Protein AF-A0A9D1KW84-F1 (afdb_monomer)

pLDDT: mean 72.45, std 15.14, range [31.0, 95.56]

Radius of gyration: 21.0 Å; Cα contacts (8 Å, |Δi|>4): 159; chains: 1; bounding box: 48×41×57 Å

Foldseek 3Di:
DDLVVLLVVLCVVCVVVLLVVLCVLPVDNVSSVVLSVQLSVVCSVVSVLCPDCPDLLNVQQSNLSSVVSSVVVVVVVVVVVVVVPDDDDDDDDYDDDDDDDPVVVVVVVVLVVPADPLLVLLCCLDVPVVQQLCGSCNRRNDHSVVSVVSPVVSVVSSVVSDPDDDD

Solvent-accessible surface area (backbone atoms only — not comparable to full-atom values): 9570 Å² total; per-residue (Å²): 129,54,75,64,56,48,51,49,52,42,39,76,74,38,40,77,62,44,33,54,54,22,30,71,75,62,76,36,67,67,66,7,52,53,19,37,52,49,13,52,60,56,39,64,83,45,50,92,74,46,90,42,79,81,41,65,27,32,51,34,27,56,59,47,36,33,54,48,37,37,49,54,52,49,51,49,59,46,48,67,52,42,72,74,72,70,89,92,92,91,95,94,94,94,92,96,97,93,93,89,53,80,68,49,54,56,50,52,52,61,36,62,68,76,53,54,71,76,28,55,53,23,40,48,36,37,79,65,57,70,35,51,45,62,48,28,13,36,72,72,40,55,41,32,68,51,36,47,53,30,33,56,50,52,51,48,43,55,56,67,76,59,63,79,80,89,128

Structure (mmCIF, N/CA/C/O backbone):
data_AF-A0A9D1KW84-F1
#
_entry.id   AF-A0A9D1KW84-F1
#
loop_
_atom_site.group_PDB
_atom_site.id
_atom_site.type_symbol
_atom_site.label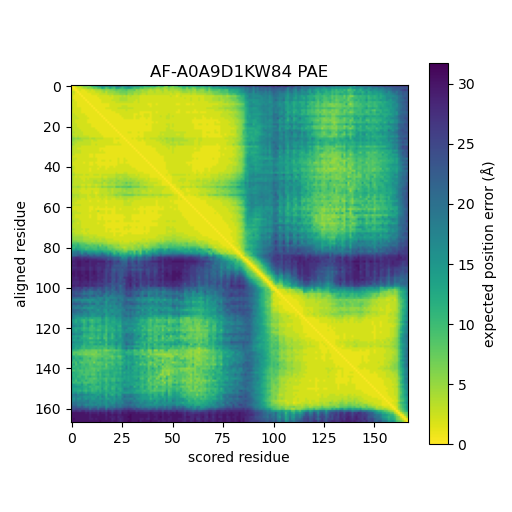_atom_id
_atom_site.label_alt_id
_atom_site.label_comp_id
_atom_site.label_asym_id
_atom_site.label_entity_id
_atom_site.label_seq_id
_atom_site.pdbx_PDB_ins_code
_atom_site.Cartn_x
_atom_site.Cartn_y
_atom_site.Cartn_z
_atom_site.occupancy
_atom_site.B_iso_or_equiv
_atom_site.auth_seq_id
_atom_site.auth_comp_id
_atom_site.auth_asym_id
_atom_site.auth_atom_id
_atom_site.pdbx_PDB_model_num
ATOM 1 N N . MET A 1 1 ? -27.052 0.809 4.270 1.00 66.31 1 MET A N 1
ATOM 2 C CA . MET A 1 1 ? -26.447 0.023 5.362 1.00 66.31 1 MET A CA 1
ATOM 3 C C . MET A 1 1 ? -25.627 0.984 6.208 1.00 66.31 1 MET A C 1
ATOM 5 O O . MET A 1 1 ? -24.878 1.758 5.621 1.00 66.31 1 MET A O 1
ATOM 9 N N . ASN A 1 2 ? -25.839 1.048 7.523 1.00 82.69 2 ASN A N 1
ATOM 10 C CA . ASN A 1 2 ? -25.078 1.947 8.402 1.00 82.69 2 ASN A CA 1
ATOM 11 C C . ASN A 1 2 ? -23.693 1.342 8.744 1.00 82.69 2 ASN A C 1
ATOM 13 O O . ASN A 1 2 ? -23.385 0.220 8.339 1.00 82.69 2 ASN A O 1
ATOM 17 N N . ARG A 1 3 ? -22.821 2.082 9.449 1.00 82.25 3 ARG A N 1
ATOM 18 C CA . ARG A 1 3 ? -21.453 1.607 9.756 1.00 82.25 3 ARG A CA 1
ATOM 19 C C . ARG A 1 3 ? -21.417 0.410 10.713 1.00 82.25 3 ARG A C 1
ATOM 21 O O . ARG A 1 3 ? -20.488 -0.381 10.604 1.00 82.25 3 ARG A O 1
ATOM 28 N N . GLN A 1 4 ? -22.388 0.269 11.615 1.00 82.94 4 GLN A N 1
ATOM 29 C CA . GLN A 1 4 ? -22.519 -0.891 12.500 1.00 82.94 4 GLN A CA 1
ATOM 30 C C . GLN A 1 4 ? -23.037 -2.096 11.710 1.00 82.94 4 GLN A C 1
ATOM 32 O O . GLN A 1 4 ? -22.365 -3.119 11.724 1.00 82.94 4 GLN A O 1
ATOM 37 N N . ASP A 1 5 ? -24.106 -1.939 10.917 1.00 86.19 5 ASP A N 1
ATOM 38 C CA . ASP A 1 5 ? -24.607 -2.990 10.013 1.00 86.19 5 ASP A CA 1
ATOM 39 C C . ASP A 1 5 ? -23.494 -3.503 9.079 1.00 86.19 5 ASP A C 1
ATOM 41 O O . ASP A 1 5 ? -23.283 -4.701 8.940 1.00 86.19 5 ASP A O 1
ATOM 45 N N . MET A 1 6 ? -22.744 -2.591 8.442 1.00 88.12 6 MET A N 1
ATOM 46 C CA . MET A 1 6 ? -21.648 -2.937 7.533 1.00 88.12 6 MET A CA 1
ATOM 47 C C . MET A 1 6 ? -20.540 -3.677 8.279 1.00 88.12 6 MET A C 1
ATOM 49 O O . MET A 1 6 ? -20.034 -4.684 7.793 1.00 88.12 6 MET A O 1
ATOM 53 N N . MET A 1 7 ? -20.175 -3.205 9.472 1.00 89.31 7 MET A N 1
ATOM 54 C CA . MET A 1 7 ? -19.191 -3.873 10.315 1.00 89.31 7 MET A CA 1
ATOM 55 C C . MET A 1 7 ? -19.661 -5.269 10.743 1.00 89.31 7 MET A C 1
ATOM 57 O O . MET A 1 7 ? -18.861 -6.197 10.756 1.00 89.31 7 MET A O 1
ATOM 61 N N . GLU A 1 8 ? -20.949 -5.437 11.036 1.00 90.62 8 GLU A N 1
ATOM 62 C CA . GLU A 1 8 ? -21.567 -6.707 11.409 1.00 90.62 8 GLU A CA 1
ATOM 63 C C . GLU A 1 8 ? -21.678 -7.672 10.220 1.00 90.62 8 GLU A C 1
ATOM 65 O O . GLU A 1 8 ? -21.377 -8.855 10.375 1.00 90.62 8 GLU A O 1
ATOM 70 N N . CYS A 1 9 ? -22.009 -7.192 9.018 1.00 91.94 9 CYS A N 1
ATOM 71 C CA . CYS A 1 9 ? -21.949 -7.981 7.786 1.00 91.94 9 CYS A CA 1
ATOM 72 C C . CYS A 1 9 ? -20.514 -8.429 7.486 1.00 91.94 9 CYS A C 1
ATOM 74 O O . CYS A 1 9 ? -20.283 -9.606 7.220 1.00 91.94 9 CYS A O 1
ATOM 76 N N . LEU A 1 10 ? -19.531 -7.529 7.590 1.00 92.56 10 LEU A N 1
ATOM 77 C CA . LEU A 1 10 ? -18.113 -7.867 7.434 1.00 92.56 10 LEU A CA 1
ATOM 78 C C . LEU A 1 10 ? -17.630 -8.839 8.517 1.00 92.56 10 LEU A C 1
ATOM 80 O O . LEU A 1 10 ? -16.810 -9.711 8.231 1.00 92.56 10 LEU A O 1
ATOM 84 N N . PHE A 1 11 ? -18.139 -8.722 9.742 1.00 92.81 11 PHE A N 1
ATOM 85 C CA . PHE A 1 11 ? -17.869 -9.667 10.816 1.00 92.81 11 PHE A CA 1
ATOM 86 C C . PHE A 1 11 ? -18.438 -11.045 10.464 1.00 92.81 11 PHE A C 1
ATOM 88 O O . PHE A 1 11 ? -17.675 -11.990 10.307 1.00 92.81 11 PHE A O 1
ATOM 95 N N . HIS A 1 12 ? -19.737 -11.170 10.200 1.00 93.31 12 HIS A N 1
ATOM 96 C CA . HIS A 1 12 ? -20.356 -12.452 9.843 1.00 93.31 12 HIS A CA 1
ATOM 97 C C . HIS A 1 12 ? -19.757 -13.099 8.576 1.00 93.31 12 HIS A C 1
ATOM 99 O O . HIS A 1 12 ? -19.616 -14.323 8.525 1.00 93.31 12 HIS A O 1
ATOM 105 N N . LEU A 1 13 ? -19.360 -12.298 7.580 1.00 93.06 13 LEU A N 1
ATOM 106 C CA . LEU A 1 13 ? -18.790 -12.763 6.310 1.00 93.06 13 LEU A CA 1
ATOM 107 C C . LEU A 1 13 ? -17.296 -13.134 6.401 1.00 93.06 13 LEU A C 1
ATOM 109 O O . LEU A 1 13 ? -16.849 -14.060 5.716 1.00 93.06 13 LEU A O 1
ATOM 113 N N . TYR A 1 14 ? -16.509 -12.441 7.235 1.00 93.12 14 TYR A N 1
ATOM 114 C CA . TYR A 1 14 ? -15.051 -12.613 7.287 1.00 93.12 14 TYR A CA 1
ATOM 115 C C . TYR A 1 14 ? -14.479 -13.086 8.632 1.00 93.12 14 TYR A C 1
ATOM 117 O O . TYR A 1 14 ? -13.359 -13.587 8.617 1.00 93.12 14 TYR A O 1
ATOM 125 N N . GLU A 1 15 ? -15.177 -13.015 9.770 1.00 91.12 15 GLU A N 1
ATOM 126 C CA . GLU A 1 15 ? -14.627 -13.315 11.109 1.00 91.12 15 GLU A CA 1
ATOM 127 C C . GLU A 1 15 ? -14.057 -14.729 11.207 1.00 91.12 15 GLU A C 1
ATOM 129 O O . GLU A 1 15 ? -12.845 -14.878 11.354 1.00 91.12 15 GLU A O 1
ATOM 134 N N . LYS A 1 16 ? -14.873 -15.775 11.040 1.00 86.62 16 LYS A N 1
ATOM 135 C CA . LYS A 1 16 ? -14.418 -17.184 11.105 1.00 86.62 16 LYS A CA 1
ATOM 136 C C . LYS A 1 16 ? -13.238 -17.469 10.161 1.00 86.62 16 LYS A C 1
ATOM 138 O O . LYS A 1 16 ? -12.357 -18.271 10.470 1.00 86.62 16 LYS A O 1
ATOM 143 N N . LYS A 1 17 ? -13.184 -16.762 9.027 1.00 85.31 17 LYS A N 1
ATOM 144 C CA . LYS A 1 17 ? -12.128 -16.835 8.003 1.00 85.31 17 LYS A CA 1
ATOM 145 C C . LYS A 1 17 ? -10.855 -16.084 8.428 1.00 85.31 17 LYS A C 1
ATOM 147 O O . LYS A 1 17 ? -9.753 -16.594 8.239 1.00 85.31 17 LYS A O 1
ATOM 152 N N . MET A 1 18 ? -10.991 -14.911 9.046 1.00 92.44 18 MET A N 1
ATOM 153 C CA . MET A 1 18 ? -9.910 -14.108 9.631 1.00 92.44 18 MET A CA 1
ATOM 154 C C . MET A 1 18 ? -9.331 -14.779 10.888 1.00 92.44 18 MET A C 1
ATOM 156 O O . MET A 1 18 ? -8.113 -14.789 11.057 1.00 92.44 18 MET A O 1
ATOM 160 N N . TYR A 1 19 ? -10.164 -15.428 11.705 1.00 87.38 19 TYR A N 1
ATOM 161 C CA . TYR A 1 19 ? -9.755 -16.210 12.874 1.00 87.38 19 TYR A CA 1
ATOM 162 C C . TYR A 1 19 ? -8.956 -17.448 12.491 1.00 87.38 19 TYR A C 1
ATOM 164 O O . TYR A 1 19 ? -7.875 -17.661 13.036 1.00 87.38 19 TYR A O 1
ATOM 172 N N . ALA A 1 20 ? -9.403 -18.211 11.489 1.00 65.88 20 ALA A N 1
ATOM 173 C CA . ALA A 1 20 ? -8.610 -19.313 10.945 1.00 65.88 20 ALA A CA 1
ATOM 174 C C . ALA A 1 20 ? -7.231 -18.832 10.439 1.00 65.88 20 ALA A C 1
ATOM 176 O O . ALA A 1 20 ? -6.211 -19.468 10.715 1.00 65.88 20 ALA A O 1
ATOM 177 N N . VAL A 1 21 ? -7.177 -17.671 9.769 1.00 75.06 21 VAL A N 1
ATOM 178 C CA . VAL A 1 21 ? -5.922 -17.034 9.325 1.00 75.06 21 VAL A CA 1
ATOM 179 C C . VAL A 1 21 ? -5.030 -16.619 10.505 1.00 75.06 21 VAL A C 1
ATOM 181 O O . VAL A 1 21 ? -3.825 -16.862 10.459 1.00 75.06 21 VAL A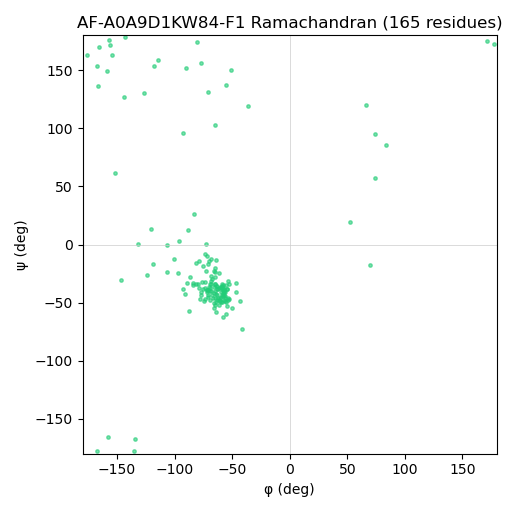 O 1
ATOM 184 N N . ALA A 1 22 ? -5.582 -16.044 11.576 1.00 79.06 22 ALA A N 1
ATOM 185 C CA . ALA A 1 22 ? -4.814 -15.656 12.761 1.00 79.06 22 ALA A CA 1
ATOM 186 C C . ALA A 1 22 ? -4.324 -16.864 13.580 1.00 79.06 22 ALA A C 1
ATOM 188 O O . ALA A 1 22 ? -3.147 -16.919 13.944 1.00 79.06 22 ALA A O 1
ATOM 189 N N . CYS A 1 23 ? -5.178 -17.871 13.795 1.00 75.00 23 CYS A N 1
ATOM 190 C CA . CYS A 1 23 ? -4.823 -19.135 14.450 1.00 75.00 23 CYS A CA 1
ATOM 191 C C . CYS A 1 23 ? -3.654 -19.823 13.737 1.00 75.00 23 CYS A C 1
ATOM 193 O O . CYS A 1 23 ? -2.737 -20.317 14.394 1.00 75.00 23 CYS A O 1
ATOM 195 N N . ALA A 1 24 ? -3.643 -19.813 12.401 1.00 53.50 24 ALA A N 1
ATOM 196 C CA . ALA A 1 24 ? -2.551 -20.374 11.611 1.00 53.50 24 ALA A CA 1
ATOM 197 C C . ALA A 1 24 ? -1.218 -19.617 11.788 1.00 53.50 24 ALA A C 1
ATOM 199 O O . ALA A 1 24 ? -0.162 -20.253 11.816 1.00 53.50 24 ALA A O 1
ATOM 200 N N . ILE A 1 25 ? -1.257 -18.285 11.936 1.00 69.94 25 ILE A N 1
ATOM 201 C CA . ILE A 1 25 ? -0.066 -17.433 12.129 1.00 69.94 25 ILE A CA 1
ATOM 202 C C . ILE A 1 25 ? 0.493 -17.548 13.558 1.00 69.94 25 ILE A C 1
ATOM 204 O O . ILE A 1 25 ? 1.711 -17.538 13.738 1.00 69.94 25 ILE A O 1
ATOM 208 N N . LEU A 1 26 ? -0.373 -17.649 14.572 1.00 81.50 26 LEU A N 1
ATOM 209 C CA . LEU A 1 26 ? 0.012 -17.496 15.983 1.00 81.50 26 LEU A CA 1
ATOM 210 C C . LEU A 1 26 ? 0.040 -18.810 16.781 1.00 81.50 26 LEU A C 1
ATOM 212 O O . LEU A 1 26 ? 0.750 -18.891 17.782 1.00 81.50 26 LEU A O 1
ATOM 216 N N . ARG A 1 27 ? -0.700 -19.844 16.351 1.00 58.66 27 ARG A N 1
ATOM 217 C CA . ARG A 1 27 ? -0.843 -21.165 17.012 1.00 58.66 27 ARG A CA 1
ATOM 218 C C . ARG A 1 27 ? -1.246 -21.128 18.497 1.00 58.66 27 ARG A C 1
ATOM 220 O O . ARG A 1 27 ? -1.105 -22.119 19.209 1.00 58.66 27 ARG A O 1
ATOM 227 N N . ASN A 1 28 ? -1.804 -20.011 18.947 1.00 89.50 28 ASN A N 1
ATOM 228 C CA . ASN A 1 28 ? -2.449 -19.829 20.240 1.00 89.50 28 ASN A CA 1
ATOM 229 C C . ASN A 1 28 ? -3.852 -19.264 19.968 1.00 89.50 28 ASN A C 1
ATOM 231 O O . ASN A 1 28 ? -3.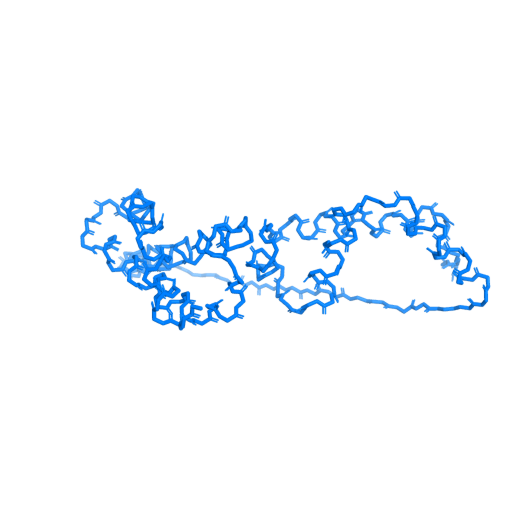969 -18.321 19.187 1.00 89.50 28 ASN A O 1
ATOM 235 N N . LYS A 1 29 ? -4.895 -19.859 20.564 1.00 87.88 29 LYS A N 1
ATOM 236 C CA . LYS A 1 29 ? -6.295 -19.488 20.286 1.00 87.88 29 LYS A CA 1
ATOM 237 C C . LYS A 1 29 ? -6.611 -18.058 20.741 1.00 87.88 29 LYS A C 1
ATOM 239 O O . LYS A 1 29 ? -6.967 -17.239 19.905 1.00 87.88 29 LYS A O 1
ATOM 244 N N . GLY A 1 30 ? -6.310 -17.724 22.000 1.00 92.38 30 GLY A N 1
ATOM 245 C CA . GLY A 1 30 ? -6.520 -16.376 22.542 1.00 92.38 30 GLY A CA 1
ATOM 246 C C . GLY A 1 30 ? -5.805 -15.288 21.734 1.00 92.38 30 GLY A C 1
ATOM 247 O O . GLY A 1 30 ? -6.440 -14.347 21.278 1.00 92.38 30 GLY A O 1
ATOM 248 N N . GLN A 1 31 ? -4.516 -15.466 21.414 1.00 93.75 31 GLN A N 1
ATOM 249 C CA . GLN A 1 31 ? -3.803 -14.477 20.584 1.00 93.75 31 GLN A CA 1
ATOM 250 C C . GLN A 1 31 ? -4.349 -14.366 19.148 1.00 93.75 31 GLN A C 1
ATOM 252 O O . GLN A 1 31 ? -4.116 -13.360 18.478 1.00 93.75 31 GLN A O 1
ATOM 257 N N . ALA A 1 32 ? -5.073 -15.377 18.658 1.00 82.94 32 ALA A N 1
ATOM 258 C CA . ALA A 1 32 ? -5.782 -15.305 17.388 1.00 82.94 32 ALA A CA 1
ATOM 259 C C . ALA A 1 32 ? -7.139 -14.595 17.501 1.00 82.94 32 ALA A C 1
ATOM 261 O O . ALA A 1 32 ? -7.499 -13.878 16.568 1.00 82.94 32 ALA A O 1
ATOM 262 N N . GLU A 1 33 ? -7.855 -14.732 18.623 1.00 94.94 33 GLU A N 1
ATOM 263 C CA . GLU A 1 33 ? -9.009 -13.883 18.950 1.00 94.94 33 GLU A CA 1
ATOM 264 C C . GLU A 1 33 ? -8.572 -12.406 19.029 1.00 94.94 33 GLU A C 1
ATOM 266 O O . GLU A 1 33 ? -9.141 -11.572 18.321 1.00 94.94 33 GLU A O 1
ATOM 271 N N . ASP A 1 34 ? -7.496 -12.099 19.768 1.00 95.19 34 ASP A N 1
ATOM 272 C CA . ASP A 1 34 ? -6.904 -10.751 19.871 1.00 95.19 34 ASP A CA 1
ATOM 273 C C . ASP A 1 34 ? -6.595 -10.156 18.485 1.00 95.19 34 ASP A C 1
ATOM 275 O O . ASP A 1 34 ? -6.927 -9.009 18.181 1.00 95.19 34 ASP A O 1
ATOM 279 N N . ALA A 1 35 ? -5.957 -10.946 17.612 1.00 91.19 35 ALA A N 1
ATOM 280 C CA . ALA A 1 35 ? -5.557 -10.504 16.280 1.00 91.19 35 ALA A CA 1
ATOM 281 C C . ALA A 1 35 ? -6.748 -10.254 15.343 1.00 91.19 35 ALA A C 1
ATOM 283 O O . ALA A 1 35 ? -6.654 -9.389 14.472 1.00 91.19 35 ALA A O 1
ATOM 284 N N . VAL A 1 36 ? -7.857 -10.986 15.504 1.00 94.44 36 VAL A N 1
ATOM 285 C CA . VAL A 1 36 ? -9.109 -10.746 14.767 1.00 94.44 36 VAL A CA 1
ATOM 286 C C . VAL A 1 36 ? -9.779 -9.469 15.240 1.00 94.44 36 VAL A C 1
ATOM 288 O O . VAL A 1 36 ? -10.161 -8.649 14.406 1.00 94.44 36 VAL A O 1
ATOM 291 N N . GLN A 1 37 ? -9.864 -9.266 16.553 1.00 95.19 37 GLN A N 1
ATOM 292 C CA . GLN A 1 37 ? -10.412 -8.043 17.135 1.00 95.19 37 GLN A CA 1
ATOM 293 C C . GLN A 1 37 ? -9.610 -6.823 16.665 1.00 95.19 37 GLN A C 1
ATOM 295 O O . GLN A 1 37 ? -10.187 -5.904 16.095 1.00 95.19 37 GLN A O 1
ATOM 300 N N . GLU A 1 38 ? -8.278 -6.855 16.763 1.00 95.56 38 GLU A N 1
ATOM 301 C CA . GLU A 1 38 ? -7.384 -5.801 16.255 1.00 95.56 38 GLU A CA 1
ATOM 302 C C . GLU A 1 38 ? -7.525 -5.579 14.735 1.00 95.56 38 GLU A C 1
ATOM 304 O O . GLU A 1 38 ? -7.470 -4.448 14.254 1.00 95.56 38 GLU A O 1
ATOM 309 N N . ALA A 1 39 ? -7.737 -6.635 13.946 1.00 92.88 39 ALA A N 1
ATOM 310 C CA . ALA A 1 39 ? -7.955 -6.515 12.504 1.00 92.88 39 ALA A CA 1
ATOM 311 C C . ALA A 1 39 ? -9.254 -5.788 12.155 1.00 92.88 39 ALA A C 1
ATOM 313 O O . ALA A 1 39 ? -9.273 -4.968 11.235 1.00 92.88 39 ALA A O 1
ATOM 314 N N . PHE A 1 40 ? -10.318 -6.094 12.895 1.00 95.12 40 PHE A N 1
ATOM 315 C CA . PHE A 1 40 ? -11.621 -5.460 12.772 1.00 95.12 40 PHE A CA 1
ATOM 316 C C . PHE A 1 40 ? -11.596 -4.023 13.319 1.00 95.12 40 PHE A C 1
ATOM 318 O O . PHE A 1 40 ? -12.076 -3.105 12.661 1.00 95.12 40 PHE A O 1
ATOM 325 N N . ILE A 1 41 ? -10.918 -3.768 14.439 1.00 93.62 41 ILE A N 1
ATOM 326 C CA . ILE A 1 41 ? -10.652 -2.409 14.942 1.00 93.62 41 ILE A CA 1
ATOM 327 C C . ILE A 1 41 ? -9.906 -1.584 13.881 1.00 93.62 41 ILE A C 1
ATOM 329 O O . ILE A 1 41 ? -10.297 -0.456 13.581 1.00 93.62 41 ILE A O 1
ATOM 333 N N . ARG A 1 42 ? -8.896 -2.162 13.215 1.00 89.00 42 ARG A N 1
ATOM 334 C CA . ARG A 1 42 ? -8.231 -1.521 12.068 1.00 89.00 42 ARG A CA 1
ATOM 335 C C . ARG A 1 42 ? -9.160 -1.344 10.865 1.00 89.00 42 ARG A C 1
ATOM 337 O O . ARG A 1 42 ? -9.003 -0.349 10.163 1.00 89.00 42 ARG A O 1
ATOM 344 N N . SER A 1 43 ? -10.111 -2.248 10.607 1.00 88.12 43 SER A N 1
ATOM 345 C CA . SER A 1 43 ? -11.067 -2.092 9.500 1.00 88.12 43 SER A CA 1
ATOM 346 C C . SER A 1 43 ? -12.117 -1.022 9.749 1.00 88.12 43 SER A C 1
ATOM 348 O O . SER A 1 43 ? -12.582 -0.451 8.769 1.00 88.12 43 SER A O 1
ATOM 350 N N . ILE A 1 44 ? -12.413 -0.641 10.999 1.00 88.44 44 ILE A N 1
ATOM 351 C CA . ILE A 1 44 ? -13.248 0.540 11.303 1.00 88.44 44 ILE A CA 1
ATOM 352 C C . ILE A 1 44 ? -12.691 1.797 10.613 1.00 88.44 44 ILE A C 1
ATOM 354 O O . ILE A 1 44 ? -13.469 2.581 10.067 1.00 88.44 44 ILE A O 1
ATOM 358 N N . GLY A 1 45 ? -11.360 1.936 10.557 1.00 82.19 45 GLY A N 1
ATOM 359 C CA . GLY A 1 45 ? -10.650 3.000 9.833 1.00 82.19 45 GLY A CA 1
ATOM 360 C C . GLY A 1 45 ? -10.653 2.878 8.301 1.00 82.19 45 GLY A C 1
ATOM 361 O O . GLY A 1 45 ? -10.067 3.725 7.632 1.00 82.19 45 GLY A O 1
ATOM 362 N N . TYR A 1 46 ? -11.290 1.843 7.740 1.00 80.19 46 TYR A N 1
ATOM 363 C CA . TYR A 1 46 ? -11.476 1.664 6.296 1.00 80.19 46 TYR A CA 1
ATOM 364 C C . TYR A 1 46 ? -12.912 1.304 5.870 1.00 80.19 46 TYR A C 1
ATOM 366 O O . TYR A 1 46 ? -13.153 1.175 4.672 1.00 80.19 46 TYR A O 1
ATOM 374 N N . LEU A 1 47 ? -13.872 1.192 6.802 1.00 83.00 47 LEU A N 1
ATOM 375 C CA . LEU A 1 47 ? -15.296 0.935 6.509 1.00 83.00 47 LEU A CA 1
ATOM 376 C C . LEU A 1 47 ? -15.879 1.919 5.489 1.00 83.00 47 LEU A C 1
ATOM 378 O O . LEU A 1 47 ? -16.722 1.551 4.686 1.00 83.00 47 LEU A O 1
ATOM 382 N N . GLU A 1 48 ? -15.410 3.163 5.507 1.00 74.31 48 GLU A N 1
ATOM 383 C CA . GLU A 1 48 ? -15.889 4.246 4.639 1.00 74.31 48 GLU A CA 1
ATOM 384 C C . GLU A 1 48 ? -15.408 4.109 3.180 1.00 74.31 48 GLU A C 1
ATOM 386 O O . GLU A 1 48 ? -15.887 4.823 2.305 1.00 74.31 48 GLU A O 1
ATOM 391 N N . TYR A 1 49 ? -14.511 3.155 2.903 1.00 76.00 49 TYR A N 1
ATOM 392 C CA . TYR A 1 49 ? -14.079 2.766 1.554 1.00 76.00 49 TYR A CA 1
ATOM 393 C C . TYR A 1 49 ? -14.649 1.406 1.118 1.00 76.00 49 TYR A C 1
ATOM 395 O O . TYR A 1 49 ? -14.375 0.945 0.009 1.00 76.00 49 TYR A O 1
ATOM 403 N N . ILE A 1 50 ? -15.435 0.761 1.984 1.00 78.44 50 ILE A N 1
ATOM 404 C CA . ILE A 1 50 ? -16.137 -0.490 1.709 1.00 78.44 50 ILE A CA 1
ATOM 405 C C . ILE A 1 50 ? -17.533 -0.124 1.205 1.00 78.44 50 ILE A C 1
ATOM 407 O O . ILE A 1 50 ? -18.445 0.153 1.979 1.00 78.44 50 ILE A O 1
ATOM 411 N N . ASN A 1 51 ? -17.685 -0.086 -0.118 1.00 78.19 51 ASN A N 1
ATOM 412 C CA . ASN A 1 51 ? -18.970 0.211 -0.762 1.00 78.19 51 ASN A CA 1
ATOM 413 C C . ASN A 1 51 ? -19.928 -0.992 -0.706 1.00 78.19 51 ASN A C 1
ATOM 415 O O . ASN A 1 51 ? -21.141 -0.828 -0.620 1.00 78.19 51 ASN A O 1
ATOM 419 N N . ASP A 1 52 ? -19.358 -2.194 -0.741 1.00 83.62 52 ASP A N 1
ATOM 420 C CA . ASP A 1 52 ? -20.030 -3.489 -0.780 1.00 83.62 52 ASP A CA 1
ATOM 421 C C . ASP A 1 52 ? -19.179 -4.474 0.052 1.00 83.62 52 ASP A C 1
ATOM 423 O O . ASP A 1 52 ? -17.965 -4.542 -0.182 1.00 83.62 52 ASP A O 1
ATOM 427 N N . PRO A 1 53 ? -19.743 -5.200 1.043 1.00 83.19 53 PRO A N 1
ATOM 428 C CA . PRO A 1 53 ? -19.002 -6.190 1.828 1.00 83.19 53 PRO A CA 1
ATOM 429 C C . PRO A 1 53 ? -18.448 -7.354 0.984 1.00 83.19 53 PRO A C 1
ATOM 431 O O . PRO A 1 53 ? -17.456 -7.974 1.383 1.00 83.19 53 PRO A O 1
ATOM 434 N N . GLU A 1 54 ? -19.054 -7.647 -0.167 1.00 84.31 54 GLU A N 1
ATOM 435 C CA . GLU A 1 54 ? -18.741 -8.783 -1.042 1.00 84.31 54 GLU A CA 1
ATOM 436 C C . GLU A 1 54 ? -17.871 -8.411 -2.259 1.00 84.31 54 GLU A C 1
ATOM 438 O O . GLU A 1 54 ? -17.277 -9.304 -2.869 1.00 84.31 54 GLU A O 1
ATOM 443 N N . ASP A 1 55 ? -17.693 -7.117 -2.571 1.00 83.19 55 ASP A N 1
ATOM 444 C CA . ASP A 1 55 ? -16.745 -6.667 -3.604 1.00 83.19 55 ASP A CA 1
ATOM 445 C C . ASP A 1 55 ? -15.334 -7.208 -3.315 1.00 83.19 55 ASP A C 1
ATOM 447 O O . ASP A 1 55 ? -14.822 -7.162 -2.190 1.00 83.19 55 ASP A O 1
ATOM 451 N N . GLN A 1 56 ? -14.661 -7.673 -4.372 1.00 67.88 56 GLN A N 1
ATOM 452 C CA . GLN A 1 56 ? -13.256 -8.066 -4.352 1.00 67.88 56 GLN A CA 1
ATOM 453 C C . GLN A 1 56 ? -12.406 -7.065 -3.566 1.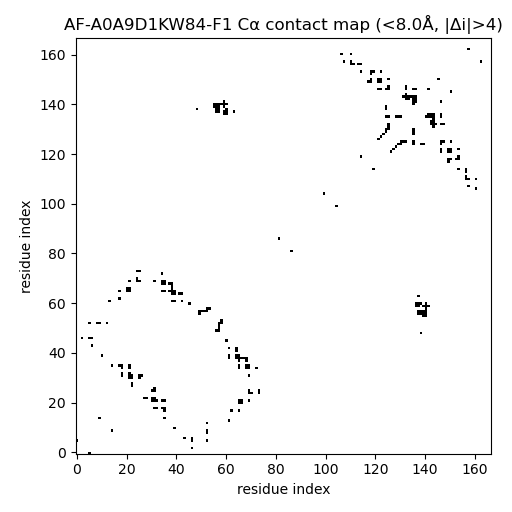00 67.88 56 GLN A C 1
ATOM 455 O O . GLN A 1 56 ? -11.621 -7.470 -2.708 1.00 67.88 56 GLN A O 1
ATOM 460 N N . LYS A 1 57 ? -12.560 -5.764 -3.835 1.00 68.19 57 LYS A N 1
ATOM 461 C CA . LYS A 1 57 ? -11.736 -4.700 -3.236 1.00 68.19 57 LYS A CA 1
ATOM 462 C C . LYS A 1 57 ? -11.845 -4.709 -1.711 1.00 68.19 57 LYS A C 1
ATOM 464 O O . LYS A 1 57 ? -10.821 -4.698 -1.027 1.00 68.19 57 LYS A O 1
ATOM 469 N N . THR A 1 58 ? -13.060 -4.874 -1.195 1.00 83.69 58 THR A N 1
ATOM 470 C CA . THR A 1 58 ? -13.354 -5.090 0.225 1.00 83.69 58 THR A CA 1
ATOM 471 C C . THR A 1 58 ? -12.754 -6.386 0.764 1.00 83.69 58 THR A C 1
ATOM 473 O O . THR A 1 58 ? -12.089 -6.377 1.803 1.00 83.69 58 THR A O 1
ATOM 476 N N . ALA A 1 59 ? -12.918 -7.507 0.060 1.00 77.25 59 ALA A N 1
ATOM 477 C CA . ALA A 1 59 ? -12.342 -8.784 0.484 1.00 77.25 59 ALA A CA 1
ATOM 478 C C . ALA A 1 59 ? -10.809 -8.697 0.636 1.00 77.25 59 ALA A C 1
ATOM 480 O O . ALA A 1 59 ? -10.233 -9.232 1.590 1.00 77.25 59 ALA A O 1
ATOM 481 N N . TYR A 1 60 ? -10.137 -7.981 -0.271 1.00 73.38 60 TYR A N 1
ATOM 482 C 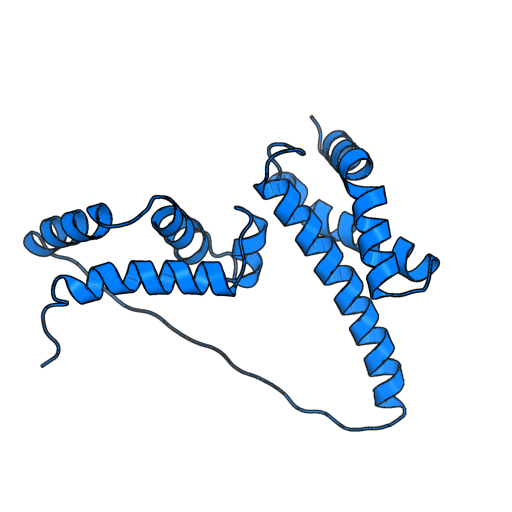CA . TYR A 1 60 ? -8.696 -7.725 -0.212 1.00 73.38 60 TYR A CA 1
ATOM 483 C C . TYR A 1 60 ? -8.302 -6.741 0.903 1.00 73.38 60 TYR A C 1
ATOM 485 O O . TYR A 1 60 ? -7.294 -6.969 1.582 1.00 73.38 60 TYR A O 1
ATOM 493 N N . LEU A 1 61 ? -9.103 -5.694 1.128 1.00 78.94 61 LEU A N 1
ATOM 494 C CA . LEU A 1 61 ? -8.969 -4.740 2.232 1.00 78.94 61 LEU A CA 1
ATOM 495 C C . LEU A 1 61 ? -8.965 -5.462 3.587 1.00 78.94 61 LEU A C 1
ATOM 497 O O . LEU A 1 61 ? -7.955 -5.438 4.299 1.00 78.94 61 LEU A O 1
ATOM 501 N N . MET A 1 62 ? -10.042 -6.184 3.901 1.00 90.19 62 MET A N 1
ATOM 502 C CA . MET A 1 62 ? -10.206 -6.932 5.155 1.00 90.19 62 MET A CA 1
ATOM 503 C C . MET A 1 62 ? -9.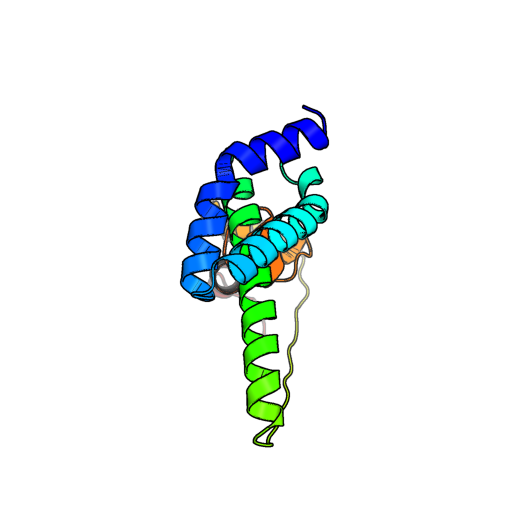078 -7.951 5.360 1.00 90.19 62 MET A C 1
ATOM 505 O O . MET A 1 62 ? -8.420 -7.979 6.407 1.00 90.19 62 MET A O 1
ATOM 509 N N . LEU A 1 63 ? -8.773 -8.739 4.321 1.00 74.75 63 LEU A N 1
ATOM 510 C CA . LEU A 1 63 ? -7.732 -9.770 4.358 1.00 74.75 63 LEU A CA 1
ATOM 511 C C . LEU A 1 63 ? -6.315 -9.200 4.539 1.00 74.75 63 LEU A C 1
ATOM 513 O O . LEU A 1 63 ? -5.416 -9.903 5.018 1.00 74.75 63 LEU A O 1
ATOM 517 N N . ARG A 1 64 ? -6.070 -7.939 4.173 1.00 77.56 64 ARG A N 1
ATOM 518 C CA . ARG A 1 64 ? -4.793 -7.282 4.466 1.00 77.56 64 ARG A CA 1
ATOM 519 C C . ARG A 1 64 ? -4.700 -6.807 5.914 1.00 77.56 64 ARG A C 1
ATOM 521 O O . ARG A 1 64 ? -3.616 -6.898 6.493 1.00 77.56 64 ARG A O 1
ATOM 528 N N . LEU A 1 65 ? -5.788 -6.318 6.500 1.00 84.62 65 LEU A N 1
ATOM 529 C CA . LEU A 1 65 ? -5.777 -5.766 7.857 1.00 84.62 65 LEU A CA 1
ATOM 530 C C . LEU A 1 65 ? -5.519 -6.856 8.907 1.00 84.62 65 LEU A C 1
ATOM 532 O O . LEU A 1 65 ? -4.618 -6.682 9.730 1.00 84.62 65 LEU A O 1
ATOM 536 N N . ILE A 1 66 ? -6.163 -8.027 8.781 1.00 91.25 66 ILE A N 1
ATOM 537 C CA . ILE A 1 66 ? -5.860 -9.215 9.612 1.00 91.25 66 ILE A CA 1
ATOM 538 C C . ILE A 1 66 ? -4.406 -9.659 9.500 1.00 91.25 66 ILE A C 1
ATOM 540 O O . ILE A 1 66 ? -3.753 -9.955 10.501 1.00 91.25 66 ILE A O 1
ATOM 544 N N . ARG A 1 67 ? -3.864 -9.646 8.279 1.00 73.88 67 ARG A N 1
ATOM 545 C CA . ARG A 1 67 ? -2.481 -10.052 8.034 1.00 73.88 67 ARG A CA 1
ATOM 546 C C . ARG A 1 67 ? -1.490 -9.065 8.649 1.00 73.88 67 ARG A C 1
ATOM 548 O O . ARG A 1 67 ? -0.454 -9.507 9.127 1.00 73.88 67 ARG A O 1
ATOM 555 N N . SER A 1 68 ? -1.802 -7.768 8.685 1.00 80.81 68 SER A N 1
ATOM 556 C CA . SER A 1 68 ? -0.990 -6.787 9.416 1.00 80.81 68 SER A CA 1
ATOM 557 C C . SER A 1 68 ? -1.044 -7.047 10.924 1.00 80.81 68 SER A C 1
ATOM 559 O O . SER A 1 68 ? 0.001 -7.254 11.532 1.00 80.81 68 SER A O 1
ATOM 561 N N . ALA A 1 69 ? -2.248 -7.109 11.506 1.00 83.94 69 ALA A N 1
ATOM 562 C CA . ALA A 1 69 ? -2.458 -7.261 12.947 1.00 83.94 69 ALA A CA 1
ATOM 563 C C . ALA A 1 69 ? -1.732 -8.488 13.530 1.00 83.94 69 ALA A C 1
ATOM 565 O O . ALA A 1 69 ? -0.909 -8.357 14.439 1.00 83.94 69 ALA A O 1
ATOM 566 N N . ALA A 1 70 ? -1.956 -9.673 12.950 1.00 77.75 70 ALA A N 1
ATOM 567 C CA . ALA A 1 70 ? -1.333 -10.912 13.417 1.00 77.75 70 ALA A CA 1
ATOM 568 C C . ALA A 1 70 ? 0.203 -10.907 13.264 1.00 77.75 70 ALA A C 1
ATOM 570 O O . ALA A 1 70 ? 0.915 -11.422 14.128 1.00 77.75 70 ALA A O 1
ATOM 571 N N . ILE A 1 71 ? 0.737 -10.298 12.195 1.00 71.69 71 ILE A N 1
ATOM 572 C CA . ILE A 1 71 ? 2.190 -10.174 11.984 1.00 71.69 71 ILE A CA 1
ATOM 573 C C . ILE A 1 71 ? 2.820 -9.210 12.996 1.00 71.69 71 ILE A C 1
ATOM 575 O O . ILE A 1 71 ? 3.922 -9.477 13.477 1.00 71.69 71 ILE A O 1
ATOM 579 N N . ASP A 1 72 ? 2.143 -8.121 13.356 1.00 80.94 72 ASP A N 1
ATOM 580 C CA . ASP A 1 72 ? 2.652 -7.154 14.333 1.00 80.94 72 ASP A CA 1
ATOM 581 C C . ASP A 1 72 ? 2.701 -7.762 15.749 1.00 80.94 72 ASP A C 1
ATOM 583 O O . ASP A 1 72 ? 3.712 -7.620 16.446 1.00 80.94 72 ASP A O 1
ATOM 587 N N . ILE A 1 73 ? 1.681 -8.542 16.134 1.00 84.50 73 ILE A N 1
ATOM 588 C CA . ILE A 1 73 ? 1.666 -9.344 17.373 1.00 84.50 73 ILE A CA 1
ATOM 589 C C . ILE A 1 73 ? 2.794 -10.386 17.360 1.00 84.50 73 ILE A C 1
ATOM 591 O O . ILE A 1 73 ? 3.575 -10.464 18.312 1.00 84.50 73 ILE A O 1
ATOM 595 N N . TYR A 1 74 ? 2.955 -11.140 16.267 1.00 69.62 74 TYR A N 1
ATOM 596 C CA . TYR A 1 74 ? 4.031 -12.128 16.134 1.00 69.62 74 TYR A CA 1
ATOM 597 C C . TYR A 1 74 ? 5.427 -11.487 16.245 1.00 69.62 74 TYR A C 1
ATOM 599 O O . TYR A 1 74 ? 6.279 -11.972 16.991 1.00 69.62 74 TYR A O 1
ATOM 607 N N . ARG A 1 75 ? 5.659 -10.351 15.573 1.00 74.69 75 ARG A N 1
ATOM 608 C CA . ARG A 1 75 ? 6.906 -9.566 15.669 1.00 74.69 75 ARG A CA 1
ATOM 609 C C . ARG A 1 75 ? 7.163 -9.048 17.084 1.00 74.69 75 ARG A C 1
ATOM 611 O O . ARG A 1 75 ? 8.314 -9.017 17.509 1.00 74.69 75 ARG A O 1
ATOM 618 N N . LYS A 1 76 ? 6.124 -8.644 17.822 1.00 80.00 76 LYS A N 1
ATOM 619 C CA . LYS A 1 76 ? 6.227 -8.243 19.237 1.00 80.00 76 LYS A CA 1
ATOM 620 C C . LYS A 1 76 ? 6.629 -9.436 20.110 1.00 80.00 76 LYS A C 1
ATOM 622 O O . LYS A 1 76 ? 7.622 -9.352 20.825 1.00 80.00 76 LYS A O 1
ATOM 627 N N . ASN A 1 77 ? 5.943 -10.572 19.974 1.00 81.25 77 ASN A N 1
ATOM 628 C CA . ASN A 1 77 ? 6.284 -11.819 20.668 1.00 81.25 77 ASN A CA 1
ATOM 629 C C . ASN A 1 77 ? 7.724 -12.280 20.376 1.00 81.25 77 ASN A C 1
ATOM 631 O O . ASN A 1 77 ? 8.408 -12.749 21.287 1.00 81.25 77 ASN A O 1
ATOM 635 N N . ARG A 1 78 ? 8.194 -12.142 19.128 1.00 64.19 78 ARG A N 1
ATOM 636 C CA . ARG A 1 78 ? 9.554 -12.534 18.732 1.00 64.19 78 ARG A CA 1
ATOM 637 C C . ARG A 1 78 ? 10.613 -11.566 19.257 1.00 64.19 78 ARG A C 1
ATOM 639 O O . ARG A 1 78 ? 11.528 -12.035 19.924 1.00 64.19 78 ARG A O 1
ATOM 646 N N . ARG A 1 79 ? 10.425 -10.245 19.119 1.00 74.50 79 ARG A N 1
ATOM 647 C CA . ARG A 1 79 ? 11.326 -9.245 19.728 1.00 74.50 79 ARG A CA 1
ATOM 648 C C . ARG A 1 79 ? 11.416 -9.395 21.243 1.00 74.50 79 ARG A C 1
ATOM 650 O O . ARG A 1 79 ? 12.495 -9.274 21.798 1.00 74.50 79 ARG A O 1
ATOM 657 N N . ASN A 1 80 ? 10.331 -9.775 21.916 1.00 77.50 80 ASN A N 1
ATOM 658 C CA . ASN A 1 80 ? 10.340 -10.052 23.357 1.00 77.50 80 ASN A CA 1
ATOM 659 C C . ASN A 1 80 ? 11.105 -11.340 23.747 1.00 77.50 80 ASN A C 1
ATOM 661 O O . ASN A 1 80 ? 11.395 -11.536 24.929 1.00 77.50 80 ASN A O 1
ATOM 665 N N . ARG A 1 81 ? 11.430 -12.215 22.783 1.00 70.12 81 ARG A N 1
ATOM 666 C CA . ARG A 1 81 ? 12.388 -13.328 22.933 1.00 70.12 81 ARG A CA 1
ATOM 667 C C . ARG A 1 81 ? 13.799 -12.915 22.498 1.00 70.12 81 ARG A C 1
ATOM 669 O O . ARG A 1 81 ? 14.754 -13.277 23.168 1.00 70.12 81 ARG A O 1
ATOM 676 N N . GLU A 1 82 ? 13.931 -12.123 21.436 1.00 59.59 82 GLU A N 1
ATOM 677 C CA . GLU A 1 82 ? 15.216 -11.630 20.912 1.00 59.59 82 GLU A CA 1
ATOM 678 C C . GLU A 1 82 ? 15.876 -10.607 21.851 1.00 59.59 82 GLU A C 1
ATOM 680 O O . GLU A 1 82 ? 17.086 -10.638 22.017 1.00 59.59 82 GLU A O 1
ATOM 685 N N . LEU A 1 83 ? 15.115 -9.773 22.567 1.00 58.16 83 LEU A N 1
ATOM 686 C CA . LEU A 1 83 ? 15.619 -8.883 23.628 1.00 58.16 83 LEU A CA 1
ATOM 687 C C . LEU A 1 83 ? 16.102 -9.643 24.875 1.00 58.16 83 LEU A C 1
ATOM 689 O O . LEU A 1 83 ? 16.798 -9.076 25.707 1.00 58.16 83 LEU A O 1
ATOM 693 N N . ARG A 1 84 ? 15.790 -10.942 24.983 1.00 57.78 84 ARG A N 1
ATOM 694 C CA . ARG A 1 84 ? 16.414 -11.864 25.946 1.00 57.78 84 ARG A CA 1
ATOM 695 C C . ARG A 1 84 ? 17.697 -12.507 25.372 1.00 57.78 84 ARG A C 1
ATOM 697 O O . ARG A 1 84 ? 18.164 -13.491 25.933 1.00 57.78 84 ARG A O 1
ATOM 704 N N . SER A 1 85 ? 18.225 -11.992 24.248 1.00 57.34 85 SER A N 1
ATOM 705 C CA . SER A 1 85 ? 19.360 -12.556 23.488 1.00 57.34 85 SER A CA 1
ATOM 706 C C . SER A 1 85 ? 20.291 -11.529 22.782 1.00 57.34 85 SER A C 1
ATOM 708 O O . SER A 1 85 ? 21.472 -11.826 22.657 1.00 57.34 85 SER A O 1
ATOM 710 N N . GLY A 1 86 ? 19.804 -10.352 22.345 1.00 49.12 86 GLY A N 1
ATOM 711 C CA . GLY A 1 86 ? 20.548 -9.089 22.100 1.00 49.12 86 GLY A CA 1
ATOM 712 C C . GLY A 1 86 ? 21.296 -8.827 20.763 1.00 49.12 86 GLY A C 1
ATOM 713 O O . GLY A 1 86 ? 22.513 -8.985 20.728 1.00 49.12 86 GLY A O 1
ATOM 714 N N . THR A 1 87 ? 20.643 -8.316 19.690 1.00 45.31 87 THR A N 1
ATOM 715 C CA . THR A 1 87 ? 21.291 -7.660 18.494 1.00 45.31 87 THR A CA 1
ATOM 716 C C . THR A 1 87 ? 20.281 -6.890 17.575 1.00 45.31 87 THR A C 1
ATOM 718 O O . THR A 1 87 ? 19.116 -7.281 17.562 1.00 45.31 87 THR A O 1
ATOM 721 N N . GLU A 1 88 ? 20.657 -5.832 16.799 1.00 44.50 88 GLU A N 1
ATOM 722 C CA . GLU A 1 88 ? 19.704 -4.930 16.046 1.00 44.50 88 GLU A CA 1
ATOM 723 C C . GLU A 1 88 ? 20.284 -4.097 14.826 1.00 44.50 88 GLU A C 1
ATOM 725 O O . GLU A 1 88 ? 21.461 -3.749 14.883 1.00 44.50 88 GLU A O 1
ATOM 730 N N . ILE A 1 89 ? 19.508 -3.772 13.734 1.00 43.84 89 ILE A N 1
ATOM 731 C CA . ILE A 1 89 ? 19.884 -3.032 12.446 1.00 43.84 89 ILE A CA 1
ATOM 732 C C . ILE A 1 89 ? 18.658 -2.291 11.721 1.00 43.84 89 ILE A C 1
ATOM 734 O O . ILE A 1 89 ? 17.522 -2.637 12.037 1.00 43.84 89 ILE A O 1
ATOM 738 N N . LEU A 1 90 ? 18.822 -1.307 10.765 1.00 46.22 90 LEU A N 1
ATOM 739 C CA . LEU A 1 90 ? 17.796 -0.332 10.169 1.00 46.22 90 LEU A CA 1
ATOM 740 C C . LEU A 1 90 ? 17.764 -0.073 8.572 1.00 46.22 90 LEU A C 1
ATOM 742 O O . LEU A 1 90 ? 18.532 -0.726 7.873 1.00 46.22 90 LEU A O 1
ATOM 746 N N . CYS A 1 91 ? 16.903 0.832 7.961 1.00 46.69 91 CYS A N 1
ATOM 747 C CA . CYS A 1 91 ? 16.442 0.895 6.484 1.00 46.69 91 CYS A CA 1
ATOM 748 C C . CYS A 1 91 ? 16.207 2.305 5.707 1.00 46.69 91 CYS A C 1
ATOM 750 O O . CYS A 1 91 ? 16.355 3.337 6.353 1.00 46.69 91 CYS A O 1
ATOM 752 N N . ARG A 1 92 ? 15.824 2.402 4.361 1.00 44.91 92 ARG A N 1
ATOM 753 C CA . ARG A 1 92 ? 15.636 3.647 3.429 1.00 44.91 92 ARG A CA 1
ATOM 754 C C . ARG A 1 92 ? 14.665 3.583 2.125 1.00 44.91 92 ARG A C 1
ATOM 756 O O . ARG A 1 92 ? 14.247 2.470 1.823 1.00 44.91 92 ARG A O 1
ATOM 763 N N . ARG A 1 93 ? 14.312 4.687 1.332 1.00 47.06 93 ARG A N 1
ATOM 764 C CA . ARG A 1 93 ? 13.458 4.778 0.020 1.00 47.06 93 ARG A CA 1
ATOM 765 C C . ARG A 1 93 ? 13.502 6.132 -0.885 1.00 47.06 93 ARG A C 1
ATOM 767 O O . ARG A 1 93 ? 14.067 7.082 -0.360 1.00 47.06 93 ARG A O 1
ATOM 774 N N . ASN A 1 94 ? 12.958 6.258 -2.165 1.00 50.12 94 ASN A N 1
ATOM 775 C CA . ASN A 1 94 ? 12.802 7.480 -3.130 1.00 50.12 94 ASN A CA 1
ATOM 776 C C . ASN A 1 94 ? 11.827 7.250 -4.410 1.00 50.12 94 ASN A C 1
ATOM 778 O O . ASN A 1 94 ? 11.331 6.123 -4.400 1.00 50.12 94 ASN A O 1
ATOM 782 N N . GLY A 1 95 ? 11.441 8.021 -5.518 1.00 42.19 95 GLY A N 1
ATOM 783 C CA . GLY A 1 95 ? 11.581 9.385 -6.243 1.00 42.19 95 GLY A CA 1
ATOM 784 C C . GLY A 1 95 ? 10.804 9.554 -7.669 1.00 42.19 95 GLY A C 1
ATOM 785 O O . GLY A 1 95 ? 10.285 8.524 -8.090 1.00 42.19 95 GLY A O 1
ATOM 786 N N . GLU A 1 96 ? 10.670 10.727 -8.423 1.00 43.09 96 GLU A N 1
ATOM 787 C CA . GLU A 1 96 ? 9.815 10.962 -9.717 1.00 43.09 96 GLU A CA 1
ATOM 788 C C . GLU A 1 96 ? 10.136 12.169 -10.781 1.00 43.09 96 GLU A C 1
ATOM 790 O O . GLU A 1 96 ? 11.269 12.640 -10.736 1.00 43.09 96 GLU A O 1
ATOM 795 N N . THR A 1 97 ? 9.281 12.636 -11.792 1.00 41.88 97 THR A N 1
ATOM 796 C CA . THR A 1 97 ? 9.600 13.476 -13.082 1.00 41.88 97 THR A CA 1
ATOM 797 C C . THR A 1 97 ? 8.460 14.374 -13.839 1.00 41.88 97 THR A C 1
ATOM 799 O O . THR A 1 97 ? 7.318 14.289 -13.398 1.00 41.88 97 THR A O 1
ATOM 802 N N . ASP A 1 98 ? 8.715 15.193 -14.944 1.00 44.25 98 ASP A N 1
ATOM 803 C CA . ASP A 1 98 ? 7.908 16.264 -15.745 1.00 44.25 98 ASP A CA 1
ATOM 804 C C . ASP A 1 98 ? 7.594 16.020 -17.295 1.00 44.25 98 ASP A C 1
ATOM 806 O O . ASP A 1 98 ? 8.387 15.326 -17.927 1.00 44.25 98 ASP A O 1
ATOM 810 N N . TYR A 1 99 ? 6.510 16.577 -17.937 1.00 47.22 99 TYR A N 1
ATOM 811 C CA . TYR A 1 99 ? 6.136 16.437 -19.408 1.00 47.22 99 TYR A CA 1
ATOM 812 C C . TYR A 1 99 ? 5.035 17.415 -20.029 1.00 47.22 99 TYR A C 1
ATOM 814 O O . TYR A 1 99 ? 3.947 17.480 -19.457 1.00 47.22 99 TYR A O 1
ATOM 822 N N . GLU A 1 100 ? 5.177 18.021 -21.255 1.00 56.72 100 GLU A N 1
ATOM 823 C CA . GLU A 1 100 ? 4.063 18.478 -22.202 1.00 56.72 100 GLU A CA 1
ATOM 824 C C . GLU A 1 100 ? 4.497 19.062 -23.614 1.00 56.72 100 GLU A C 1
ATOM 826 O O . GLU A 1 100 ? 5.662 19.401 -23.763 1.00 56.72 100 GLU A O 1
ATOM 831 N N . THR A 1 101 ? 3.609 19.169 -24.651 1.00 56.69 101 THR A N 1
ATOM 832 C CA . THR A 1 101 ? 3.537 20.032 -25.912 1.00 56.69 101 THR A CA 1
ATOM 833 C C . THR A 1 101 ? 2.386 19.570 -26.870 1.00 56.69 101 THR A C 1
ATOM 835 O O . THR A 1 101 ? 1.763 18.539 -26.646 1.00 56.69 101 THR A O 1
ATOM 838 N N . ALA A 1 102 ? 2.090 20.258 -27.994 1.00 59.78 102 ALA A N 1
ATOM 839 C CA . ALA A 1 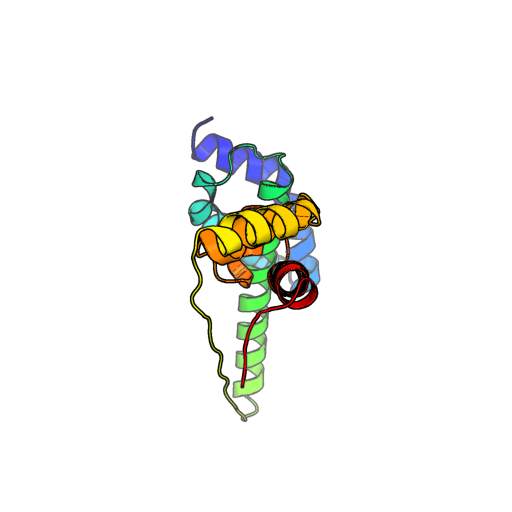102 ? 1.056 19.822 -28.961 1.00 59.78 102 ALA A CA 1
ATOM 840 C C . ALA A 1 102 ? 1.315 18.446 -29.612 1.00 59.78 102 ALA A C 1
ATOM 842 O O . ALA A 1 102 ? 0.404 17.615 -29.658 1.00 59.78 102 ALA A O 1
ATOM 843 N N . GLU A 1 103 ? 2.542 18.188 -30.069 1.00 57.56 103 GLU A N 1
ATOM 844 C CA . GLU A 1 103 ? 2.943 16.884 -30.613 1.00 57.56 103 GLU A CA 1
ATOM 845 C C . GLU A 1 103 ? 3.027 15.836 -29.490 1.00 57.56 103 GLU A C 1
ATOM 847 O O . GLU A 1 103 ? 2.513 14.723 -29.642 1.00 57.56 103 GLU A O 1
ATOM 852 N N . ASN A 1 104 ? 3.524 16.229 -28.308 1.00 63.62 104 ASN A N 1
ATOM 853 C CA . ASN A 1 104 ? 3.536 15.382 -27.111 1.00 63.62 104 ASN A CA 1
ATOM 854 C C . ASN A 1 104 ? 2.123 14.919 -26.707 1.00 63.62 104 ASN A C 1
ATOM 856 O O . ASN A 1 104 ? 1.955 13.755 -26.348 1.00 63.62 104 ASN A O 1
ATOM 860 N N . ARG A 1 105 ? 1.069 15.741 -26.837 1.00 64.50 105 ARG A N 1
ATOM 861 C CA . ARG A 1 105 ? -0.321 15.301 -26.571 1.00 64.50 105 ARG A CA 1
ATOM 862 C C . ARG A 1 105 ? -0.787 14.188 -27.509 1.00 64.50 105 ARG A C 1
ATOM 864 O O . ARG A 1 105 ? -1.500 13.279 -27.072 1.00 64.50 105 ARG A O 1
ATOM 871 N N . GLN A 1 106 ? -0.411 14.237 -28.787 1.00 71.50 106 GLN A N 1
ATOM 872 C CA . GLN A 1 106 ? -0.758 13.186 -29.749 1.00 71.50 106 GLN A CA 1
ATOM 873 C C . GLN A 1 106 ? 0.073 11.915 -29.502 1.00 71.50 106 GLN A C 1
ATOM 875 O O . GLN A 1 106 ? -0.470 10.805 -29.533 1.00 71.50 106 GLN A O 1
ATOM 880 N N . TRP A 1 107 ? 1.344 12.079 -29.130 1.00 73.25 107 TRP A N 1
ATOM 881 C CA . TRP A 1 107 ? 2.237 11.007 -28.690 1.00 73.25 107 TRP A CA 1
ATOM 882 C C . TRP A 1 107 ? 1.730 10.295 -27.416 1.00 73.25 107 TRP A C 1
ATOM 884 O O . TRP A 1 107 ? 1.512 9.081 -27.461 1.00 73.25 107 TRP A O 1
ATOM 894 N N . ILE A 1 108 ? 1.407 11.018 -26.332 1.00 72.00 108 ILE A N 1
ATOM 895 C CA . ILE A 1 108 ? 0.868 10.468 -25.064 1.00 72.00 108 ILE A CA 1
ATOM 896 C C . ILE A 1 108 ? -0.412 9.657 -25.305 1.00 72.00 108 ILE A C 1
ATOM 898 O O . ILE A 1 108 ? -0.560 8.553 -24.775 1.00 72.00 108 ILE A O 1
ATOM 902 N N . ARG A 1 109 ? -1.338 10.158 -26.135 1.00 76.12 109 ARG A N 1
ATOM 903 C CA . ARG A 1 109 ? -2.564 9.417 -26.489 1.00 76.12 109 ARG A CA 1
ATOM 904 C C . ARG A 1 109 ? -2.244 8.084 -27.165 1.00 76.12 109 ARG A C 1
ATOM 906 O O . ARG A 1 109 ? -2.851 7.071 -26.820 1.00 76.12 109 ARG A O 1
ATOM 913 N N . SER A 1 110 ? -1.256 8.063 -28.062 1.00 74.94 110 SER A N 1
ATOM 914 C CA . SER A 1 110 ? -0.783 6.825 -28.692 1.00 74.94 110 SER A CA 1
ATOM 915 C C . SER A 1 110 ? -0.133 5.856 -27.692 1.00 74.94 110 SER A C 1
ATOM 917 O O . SER A 1 110 ? -0.172 4.649 -27.906 1.00 74.94 110 SER A O 1
ATOM 919 N N . VAL A 1 111 ? 0.451 6.349 -26.596 1.00 76.38 111 VAL A N 1
ATOM 920 C CA . VAL A 1 111 ? 1.071 5.527 -25.544 1.00 76.38 111 VAL A CA 1
ATOM 921 C C . VAL A 1 111 ? 0.019 4.899 -24.621 1.00 76.38 111 VAL A C 1
ATOM 923 O O . VAL A 1 111 ? 0.103 3.710 -24.316 1.00 76.38 111 VAL A O 1
ATOM 926 N N . LEU A 1 112 ? -0.999 5.659 -24.206 1.00 78.00 112 LEU A N 1
ATOM 927 C CA . LEU A 1 112 ? -2.073 5.173 -23.323 1.00 78.00 112 LEU A CA 1
ATOM 928 C C . LEU A 1 112 ? -2.999 4.145 -23.999 1.00 78.00 112 LEU A C 1
ATOM 930 O O . LEU A 1 112 ? -3.582 3.297 -23.312 1.00 78.00 112 LEU A O 1
ATOM 934 N N . ALA A 1 113 ? -3.120 4.208 -25.329 1.00 82.00 113 ALA A N 1
ATOM 935 C CA . ALA A 1 113 ? -3.859 3.240 -26.139 1.00 82.00 113 ALA A CA 1
ATOM 936 C C . ALA A 1 113 ? -3.235 1.830 -26.101 1.00 82.00 113 ALA A C 1
ATOM 938 O O . ALA A 1 113 ? -3.970 0.845 -26.077 1.00 82.00 113 ALA A O 1
ATOM 939 N N . ASP A 1 114 ? -1.902 1.727 -26.013 1.00 79.00 114 ASP A N 1
ATOM 940 C CA . ASP A 1 114 ? -1.174 0.449 -25.944 1.00 79.00 114 ASP A CA 1
ATOM 941 C C . ASP A 1 114 ? -1.341 -0.287 -24.588 1.00 79.00 114 ASP A C 1
ATOM 943 O O . ASP A 1 114 ? -0.879 -1.420 -24.454 1.00 79.00 114 ASP A O 1
ATOM 947 N N . MET A 1 115 ? -1.927 0.343 -23.559 1.00 86.50 115 MET A N 1
ATOM 948 C CA . MET A 1 115 ? -1.994 -0.207 -22.192 1.00 86.50 115 MET A CA 1
ATOM 949 C C . MET A 1 115 ? -3.236 -1.068 -21.931 1.00 86.50 115 MET A C 1
ATOM 951 O O . MET A 1 115 ? -4.329 -0.797 -22.441 1.00 86.50 115 MET A O 1
ATOM 955 N N . THR A 1 116 ? -3.126 -2.037 -21.016 1.00 86.88 116 THR A N 1
ATOM 956 C CA . THR A 1 116 ? -4.304 -2.762 -20.513 1.00 86.88 116 THR A CA 1
ATOM 957 C C . THR A 1 116 ? -5.095 -1.932 -19.483 1.00 86.88 116 THR A C 1
ATOM 959 O O . THR A 1 116 ? -4.524 -1.079 -18.793 1.00 86.88 116 THR A O 1
ATOM 962 N N . PRO A 1 117 ? -6.405 -2.198 -19.280 1.00 80.25 117 PRO A N 1
ATOM 963 C CA . PRO A 1 117 ? -7.182 -1.560 -18.209 1.00 80.25 117 PRO A CA 1
ATOM 964 C C . PRO A 1 117 ? -6.555 -1.751 -16.821 1.00 80.25 117 PRO A C 1
ATOM 966 O O . PRO A 1 117 ? -6.563 -0.836 -16.008 1.00 80.25 117 PRO A O 1
ATOM 969 N N . LYS A 1 118 ? -5.938 -2.918 -16.589 1.00 75.44 118 LYS A N 1
ATOM 970 C CA . LYS A 1 118 ? -5.285 -3.305 -15.329 1.00 75.44 118 LYS A CA 1
ATOM 971 C C . LYS A 1 118 ? -3.981 -2.551 -15.057 1.00 75.44 118 LYS A C 1
ATOM 973 O O . LYS A 1 118 ? -3.508 -2.585 -13.924 1.00 75.44 118 LYS A O 1
ATOM 978 N N . GLU A 1 119 ? -3.392 -1.906 -16.061 1.00 80.81 119 GLU A N 1
ATOM 979 C CA . GLU A 1 119 ? -2.247 -1.001 -15.908 1.00 80.81 119 GLU A CA 1
ATOM 980 C C . GLU A 1 119 ? -2.716 0.439 -15.692 1.00 80.81 119 GLU A C 1
ATOM 982 O O . GLU A 1 119 ? -2.234 1.081 -14.759 1.00 80.81 119 GLU A O 1
ATOM 987 N N . ARG A 1 120 ? -3.735 0.899 -16.436 1.00 78.25 120 ARG A N 1
ATOM 988 C CA . ARG A 1 120 ? -4.400 2.195 -16.189 1.00 78.25 120 ARG A CA 1
ATOM 989 C C . ARG A 1 120 ? -4.941 2.299 -14.755 1.00 78.25 120 ARG A C 1
ATOM 991 O O . ARG A 1 120 ? -4.657 3.274 -14.070 1.00 78.25 120 ARG A O 1
ATOM 998 N N . GLU A 1 121 ? -5.613 1.255 -14.272 1.00 72.69 121 GLU A N 1
ATOM 999 C CA . GLU A 1 121 ? -6.118 1.137 -12.894 1.00 72.69 121 GLU A CA 1
ATOM 1000 C C . GLU A 1 121 ? -5.006 1.243 -11.831 1.00 72.69 121 GLU A C 1
ATOM 1002 O O . GLU A 1 121 ? -5.218 1.800 -10.756 1.00 72.69 121 GLU A O 1
ATOM 1007 N N . ILE A 1 122 ? -3.798 0.748 -12.124 1.00 75.81 122 ILE A N 1
ATOM 1008 C CA . ILE A 1 122 ? -2.679 0.787 -11.173 1.00 75.81 122 ILE A CA 1
ATOM 1009 C C . ILE A 1 122 ? -1.928 2.119 -11.191 1.00 75.81 122 ILE A C 1
ATOM 1011 O O . ILE A 1 122 ? -1.533 2.586 -10.122 1.00 75.81 122 ILE A O 1
ATOM 1015 N N . VAL A 1 123 ? -1.794 2.769 -12.350 1.00 76.94 123 VAL A N 1
ATOM 1016 C CA . VAL A 1 123 ? -1.381 4.183 -12.402 1.00 76.94 123 VAL A CA 1
ATOM 1017 C C . VAL A 1 123 ? -2.374 5.027 -11.592 1.00 76.94 123 VAL A C 1
ATOM 1019 O O . VAL A 1 123 ? -1.968 5.828 -10.756 1.00 76.94 123 VAL A O 1
ATOM 1022 N N . GLN A 1 124 ? -3.677 4.786 -11.751 1.00 67.69 124 GLN A N 1
ATOM 1023 C CA . GLN A 1 124 ? -4.711 5.524 -11.027 1.00 67.69 124 GLN A CA 1
ATOM 1024 C C . GLN A 1 124 ? -4.679 5.281 -9.509 1.00 67.69 124 GLN A C 1
ATOM 1026 O O . GLN A 1 124 ? -4.832 6.223 -8.734 1.00 67.69 124 GLN A O 1
ATOM 1031 N N . LEU A 1 125 ? -4.442 4.051 -9.048 1.00 62.12 125 LEU A N 1
ATOM 1032 C CA . LEU A 1 125 ? -4.463 3.774 -7.611 1.00 62.12 125 LEU A CA 1
ATOM 1033 C C . LEU A 1 125 ? -3.144 4.077 -6.894 1.00 62.12 125 LEU A C 1
ATOM 1035 O O . LEU A 1 125 ? -3.175 4.478 -5.734 1.00 62.12 125 LEU A O 1
ATOM 1039 N N . HIS A 1 126 ? -1.992 3.901 -7.548 1.00 65.62 126 HIS A N 1
ATOM 1040 C CA . HIS A 1 126 ? -0.711 4.246 -6.932 1.00 65.62 126 HIS A CA 1
ATOM 1041 C C . HIS A 1 126 ? -0.312 5.700 -7.159 1.00 65.62 126 HIS A C 1
ATOM 1043 O O . HIS A 1 126 ? -0.079 6.428 -6.199 1.00 65.62 126 HIS A O 1
ATOM 1049 N N . SER A 1 127 ? -0.225 6.119 -8.419 1.00 66.69 127 SER A N 1
ATOM 1050 C CA . SER A 1 127 ? 0.325 7.424 -8.792 1.00 66.69 127 SER A CA 1
ATOM 1051 C C . SER A 1 127 ? -0.640 8.574 -8.506 1.00 66.69 127 SER A C 1
ATOM 1053 O O . SER A 1 127 ? -0.208 9.720 -8.460 1.00 66.69 127 SER A O 1
ATOM 1055 N N . TYR A 1 128 ? -1.935 8.279 -8.337 1.00 54.09 128 TYR A N 1
ATOM 1056 C CA . TYR A 1 128 ? -2.989 9.290 -8.234 1.00 54.09 128 TYR A CA 1
ATOM 1057 C C . TYR A 1 128 ? -3.845 9.199 -6.954 1.00 54.09 128 TYR A C 1
ATOM 1059 O O . TYR A 1 128 ? -4.324 10.232 -6.498 1.00 54.09 128 TYR A O 1
ATOM 1067 N N . MET A 1 129 ? -3.991 8.034 -6.303 1.00 49.22 129 MET A N 1
ATOM 1068 C CA . MET A 1 129 ? -4.735 7.941 -5.028 1.00 49.22 129 MET A CA 1
ATOM 1069 C C . MET A 1 129 ? -3.874 7.989 -3.751 1.00 49.22 129 MET A C 1
ATOM 1071 O O . MET A 1 129 ? -4.428 7.895 -2.660 1.00 49.22 129 MET A O 1
ATOM 1075 N N . GLY A 1 130 ? -2.549 8.167 -3.839 1.00 49.66 130 GLY A N 1
ATOM 1076 C CA . GLY A 1 130 ? -1.684 8.588 -2.714 1.00 49.66 130 GLY A CA 1
ATOM 1077 C C . GLY A 1 130 ? -1.467 7.576 -1.578 1.00 49.66 130 GLY A C 1
ATOM 1078 O O . GLY A 1 130 ? -0.493 7.677 -0.831 1.00 49.66 130 GLY A O 1
ATOM 1079 N N . PHE A 1 131 ? -2.320 6.556 -1.493 1.00 57.03 131 PHE A N 1
ATOM 1080 C CA . PHE A 1 131 ? -2.051 5.270 -0.876 1.00 57.03 131 PHE A CA 1
ATOM 1081 C C . PHE A 1 131 ? -0.579 4.872 -1.142 1.00 57.03 131 PHE A C 1
ATOM 1083 O O . PHE A 1 131 ? -0.174 4.702 -2.295 1.00 57.03 131 PHE A O 1
ATOM 1090 N N . SER A 1 132 ? 0.234 4.694 -0.087 1.00 67.00 132 SER A N 1
ATOM 1091 C CA . SER A 1 132 ? 1.569 4.079 -0.218 1.00 67.00 132 SER A CA 1
ATOM 1092 C C . SER A 1 132 ? 1.443 2.759 -0.989 1.00 67.00 132 SER A C 1
ATOM 1094 O O . SER A 1 132 ? 0.393 2.136 -0.902 1.00 67.00 132 SER A O 1
ATOM 1096 N N . PHE A 1 133 ? 2.442 2.283 -1.748 1.00 61.66 133 PHE A N 1
ATOM 1097 C CA . PHE A 1 133 ? 2.278 1.037 -2.528 1.00 61.66 133 PHE A CA 1
ATOM 1098 C C . PHE A 1 133 ? 1.651 -0.103 -1.698 1.00 61.66 133 PHE A C 1
ATOM 1100 O O . PHE A 1 133 ? 0.750 -0.786 -2.182 1.00 61.66 133 PHE A O 1
ATOM 1107 N N . VAL A 1 134 ? 2.063 -0.245 -0.429 1.00 55.91 134 VAL A N 1
ATOM 1108 C CA . VAL A 1 134 ? 1.364 -1.031 0.600 1.00 55.91 134 VAL A CA 1
ATOM 1109 C C . VAL A 1 134 ? -0.145 -0.793 0.500 1.00 55.91 134 VAL A C 1
ATOM 1111 O O . VAL A 1 134 ? -0.889 -1.663 0.053 1.00 55.91 134 VAL A O 1
ATOM 1114 N N . GLU A 1 135 ? -0.589 0.395 0.914 1.00 55.97 135 GLU A N 1
ATOM 1115 C CA . GLU A 1 135 ? -1.929 0.990 0.888 1.00 55.97 135 GLU A CA 1
ATOM 1116 C C . GLU A 1 135 ? -2.673 0.860 -0.455 1.00 55.97 135 GLU A C 1
ATOM 1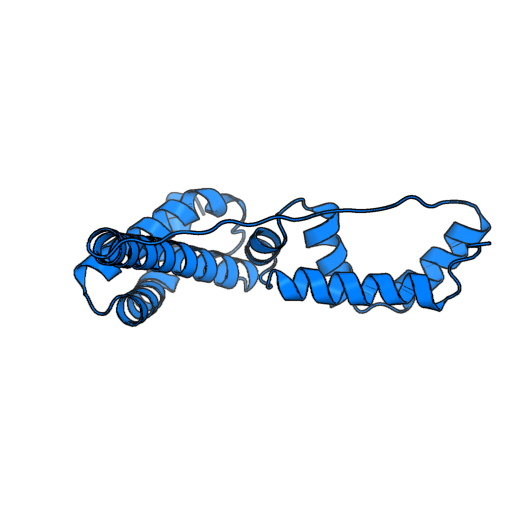118 O O . GLU A 1 135 ? -3.872 0.624 -0.421 1.00 55.97 135 GLU A O 1
ATOM 1123 N N . VAL A 1 136 ? -2.010 0.882 -1.614 1.00 63.50 136 VAL A N 1
ATOM 1124 C CA . VAL A 1 136 ? -2.653 0.695 -2.935 1.00 63.50 136 VAL A CA 1
ATOM 1125 C C . VAL A 1 136 ? -3.383 -0.652 -2.953 1.00 63.50 136 VAL A C 1
ATOM 1127 O O . VAL A 1 136 ? -4.533 -0.772 -3.366 1.00 63.50 136 VAL A O 1
ATOM 1130 N N . GLY A 1 137 ? -2.774 -1.665 -2.337 1.00 47.69 137 GLY A N 1
ATOM 1131 C CA . GLY A 1 137 ? -3.403 -2.963 -2.125 1.00 47.69 137 GLY A CA 1
ATOM 1132 C C . GLY A 1 137 ? -4.642 -2.998 -1.217 1.00 47.69 137 GLY A C 1
ATOM 1133 O O . GLY A 1 137 ? -5.320 -4.018 -1.211 1.00 47.69 137 GLY A O 1
ATOM 1134 N N . LYS A 1 138 ? -4.953 -1.939 -0.447 1.00 61.16 138 LYS A N 1
ATOM 1135 C CA . LYS A 1 138 ? -6.191 -1.839 0.359 1.00 61.16 138 LYS A CA 1
ATOM 1136 C C . LYS A 1 138 ? -7.401 -1.482 -0.518 1.00 61.16 138 LYS A C 1
ATOM 1138 O O . LYS A 1 138 ? -8.413 -2.138 -0.356 1.00 61.16 138 LYS A O 1
ATOM 1143 N N . LEU A 1 139 ? -7.332 -0.486 -1.416 1.00 54.53 139 LEU A N 1
ATOM 1144 C CA . LEU A 1 139 ? -8.563 0.136 -1.958 1.00 54.53 139 LEU A CA 1
ATOM 1145 C C . LEU A 1 139 ? -9.062 -0.376 -3.332 1.00 54.53 139 LEU A C 1
ATOM 1147 O O . LEU A 1 139 ? -10.262 -0.328 -3.568 1.00 54.53 139 LEU A O 1
ATOM 1151 N N . LEU A 1 140 ? -8.220 -0.943 -4.211 1.00 66.31 140 LEU A N 1
ATOM 1152 C CA . LEU A 1 140 ? -8.693 -1.764 -5.357 1.00 66.31 140 LEU A CA 1
ATOM 1153 C C . LEU A 1 140 ? -8.146 -3.203 -5.324 1.00 66.31 140 LEU A C 1
ATOM 1155 O O . LEU A 1 140 ? -8.249 -3.934 -6.304 1.00 66.31 140 LEU A O 1
ATOM 1159 N N . GLY A 1 141 ? -7.566 -3.627 -4.197 1.00 49.88 141 GLY A N 1
ATOM 1160 C CA . GLY A 1 141 ? -7.330 -5.045 -3.941 1.00 49.88 141 GLY A CA 1
ATOM 1161 C C . GLY A 1 141 ? -6.195 -5.709 -4.723 1.00 49.88 141 GLY A C 1
ATOM 1162 O O . GLY A 1 141 ? -6.371 -6.696 -5.434 1.00 49.88 141 GLY A O 1
ATOM 1163 N N . ILE A 1 142 ? -4.996 -5.157 -4.579 1.00 66.19 142 ILE A N 1
ATOM 11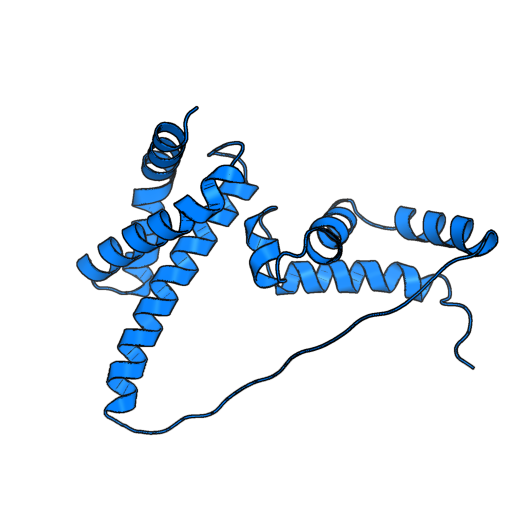64 C CA . ILE A 1 142 ? -3.774 -5.571 -5.285 1.00 66.19 142 ILE A CA 1
ATOM 1165 C C . ILE A 1 142 ? -2.590 -5.664 -4.301 1.00 66.19 142 ILE A C 1
ATOM 1167 O O . ILE A 1 142 ? -2.799 -5.698 -3.091 1.00 66.19 142 ILE A O 1
ATOM 1171 N N . SER A 1 143 ? -1.341 -5.774 -4.765 1.00 62.69 143 SER A N 1
ATOM 1172 C CA . SER A 1 143 ? -0.163 -5.790 -3.875 1.00 62.69 143 SER A CA 1
ATOM 1173 C C . SER A 1 143 ? 0.725 -4.569 -4.076 1.00 62.69 143 SER A C 1
ATOM 1175 O O . SER A 1 143 ? 0.725 -3.984 -5.153 1.00 62.69 143 SER A O 1
ATOM 1177 N N . GLU A 1 144 ? 1.546 -4.245 -3.076 1.00 57.94 144 GLU A N 1
ATOM 1178 C CA . GLU A 1 144 ? 2.588 -3.211 -3.150 1.00 57.94 144 GLU A CA 1
ATOM 1179 C C . GLU A 1 144 ? 3.488 -3.355 -4.371 1.00 57.94 144 GLU A C 1
ATOM 1181 O O . GLU A 1 144 ? 3.620 -2.440 -5.179 1.00 57.94 144 GLU A O 1
ATOM 1186 N N . SER A 1 145 ? 4.076 -4.531 -4.546 1.00 67.31 145 SER A N 1
ATOM 1187 C CA . SER A 1 145 ? 5.003 -4.780 -5.640 1.00 67.31 145 SER A CA 1
ATOM 1188 C C . SER A 1 145 ? 4.312 -5.028 -6.983 1.00 67.31 145 SER A C 1
ATOM 1190 O O . SER A 1 145 ? 4.986 -4.958 -8.004 1.00 67.31 145 SER A O 1
ATOM 1192 N N . ALA A 1 146 ? 2.997 -5.280 -7.028 1.00 66.06 146 ALA A N 1
ATOM 1193 C CA . ALA A 1 146 ? 2.215 -5.363 -8.269 1.00 66.06 146 ALA A CA 1
ATOM 1194 C C . ALA A 1 146 ? 1.651 -3.999 -8.689 1.00 66.06 146 ALA A C 1
ATOM 1196 O O . ALA A 1 146 ? 1.607 -3.706 -9.882 1.00 66.06 146 ALA A O 1
ATOM 1197 N N . ALA A 1 147 ? 1.308 -3.154 -7.718 1.00 68.56 147 ALA A N 1
ATOM 1198 C CA . ALA A 1 147 ? 1.165 -1.722 -7.898 1.00 68.56 147 ALA A CA 1
ATOM 1199 C C . ALA A 1 147 ? 2.458 -1.143 -8.481 1.00 68.56 147 ALA A C 1
ATOM 1201 O O . ALA A 1 147 ? 2.425 -0.541 -9.549 1.00 68.56 147 ALA A O 1
ATOM 1202 N N . ALA A 1 148 ? 3.613 -1.475 -7.898 1.00 69.88 148 ALA A N 1
ATOM 1203 C CA . ALA A 1 148 ? 4.907 -1.119 -8.475 1.00 69.88 148 ALA A CA 1
ATOM 1204 C C . ALA A 1 148 ? 5.118 -1.737 -9.864 1.00 69.88 148 ALA A C 1
ATOM 1206 O O . ALA A 1 148 ? 5.442 -1.015 -10.794 1.00 69.88 148 ALA A O 1
ATOM 1207 N N . LYS A 1 149 ? 4.881 -3.041 -10.070 1.00 77.94 149 LYS A N 1
ATOM 1208 C CA . LYS A 1 149 ? 5.223 -3.707 -11.344 1.00 77.94 149 LYS A CA 1
ATOM 1209 C C . LYS A 1 149 ? 4.240 -3.549 -12.496 1.00 77.94 149 LYS A C 1
ATOM 1211 O O . LYS A 1 149 ? 4.651 -3.823 -13.622 1.00 77.94 149 LYS A O 1
ATOM 1216 N N . ARG A 1 150 ? 2.990 -3.121 -12.288 1.00 82.19 150 ARG A N 1
ATOM 1217 C CA . ARG A 1 150 ? 2.157 -2.619 -13.400 1.00 82.19 150 ARG A CA 1
ATOM 1218 C C . ARG A 1 150 ? 2.396 -1.125 -13.642 1.00 82.19 150 ARG A C 1
ATOM 1220 O O . ARG A 1 150 ? 2.340 -0.720 -14.793 1.00 82.19 150 ARG A O 1
ATOM 1227 N N . PHE A 1 151 ? 2.782 -0.345 -12.626 1.00 80.75 151 PHE A N 1
ATOM 1228 C CA . PHE A 1 151 ? 3.280 1.027 -12.809 1.00 80.75 151 PHE A CA 1
ATOM 1229 C C . PHE A 1 151 ? 4.611 1.058 -13.592 1.00 80.75 151 PHE A C 1
ATOM 1231 O O . PHE A 1 151 ? 4.712 1.767 -14.587 1.00 80.75 151 PHE A O 1
ATOM 1238 N N . GLU A 1 152 ? 5.588 0.207 -13.255 1.00 74.81 152 GLU A N 1
ATOM 1239 C CA . GLU A 1 152 ? 6.831 0.004 -14.024 1.00 74.81 152 GLU A CA 1
ATOM 1240 C C . GLU A 1 152 ? 6.555 -0.454 -15.465 1.00 74.81 152 GLU A C 1
ATOM 1242 O O . GLU A 1 152 ? 7.248 -0.030 -16.388 1.00 74.81 152 GLU A O 1
ATOM 1247 N N . ARG A 1 153 ? 5.556 -1.324 -15.686 1.00 79.81 153 ARG A N 1
ATOM 1248 C CA . ARG A 1 153 ? 5.170 -1.749 -17.043 1.00 79.81 153 ARG A CA 1
ATOM 1249 C C . ARG A 1 153 ? 4.519 -0.610 -17.812 1.00 79.81 153 ARG A C 1
ATOM 1251 O O . ARG A 1 153 ? 4.987 -0.328 -18.906 1.00 79.81 153 ARG A O 1
ATOM 1258 N N . ALA A 1 154 ? 3.557 0.101 -17.223 1.00 78.75 154 ALA A N 1
ATOM 1259 C CA . ALA A 1 154 ? 2.966 1.303 -17.810 1.00 78.75 154 ALA A CA 1
ATOM 1260 C C . ALA A 1 154 ? 4.049 2.332 -18.191 1.00 78.75 154 ALA A C 1
ATOM 1262 O O . ALA A 1 154 ? 4.071 2.790 -19.333 1.00 78.75 154 ALA A O 1
ATOM 1263 N N . LYS A 1 155 ? 5.025 2.599 -17.306 1.00 78.50 155 LYS A N 1
ATOM 1264 C CA . LYS A 1 155 ? 6.199 3.445 -17.601 1.00 78.50 155 LYS A CA 1
ATOM 1265 C C . LYS A 1 155 ? 6.978 2.987 -18.842 1.00 78.50 155 LYS A C 1
ATOM 1267 O O . LYS A 1 155 ? 7.383 3.826 -19.644 1.00 78.50 155 LYS A O 1
ATOM 1272 N N . LYS A 1 156 ? 7.132 1.678 -19.078 1.00 81.81 156 LYS A N 1
ATOM 1273 C CA . LYS A 1 156 ? 7.804 1.157 -20.287 1.00 81.81 156 LYS A CA 1
ATOM 1274 C C . LYS A 1 156 ? 7.066 1.458 -21.597 1.00 81.81 156 LYS A C 1
ATOM 1276 O O . LYS A 1 156 ? 7.730 1.488 -22.629 1.00 81.81 156 LYS A O 1
ATOM 1281 N N . HIS A 1 157 ? 5.755 1.720 -21.596 1.00 81.62 157 HIS A N 1
ATOM 1282 C CA . HIS A 1 157 ? 5.059 2.143 -22.822 1.00 81.62 157 HIS A CA 1
ATOM 1283 C C . HIS A 1 157 ? 5.477 3.559 -23.253 1.00 81.62 157 HIS A C 1
ATOM 1285 O O . HIS A 1 157 ? 5.706 3.767 -24.443 1.00 81.62 157 HIS A O 1
ATOM 1291 N N . PHE A 1 158 ? 5.652 4.490 -22.303 1.00 73.62 158 PHE A N 1
ATOM 1292 C CA . PHE A 1 158 ? 6.165 5.842 -22.579 1.00 73.62 158 PHE A CA 1
ATOM 1293 C C . PHE A 1 158 ? 7.602 5.790 -23.106 1.00 73.62 158 PHE A C 1
ATOM 1295 O O . PHE A 1 158 ? 7.887 6.323 -24.171 1.00 73.62 158 PHE A O 1
ATOM 1302 N N . ILE A 1 159 ? 8.487 5.054 -22.423 1.00 70.00 159 ILE A N 1
ATOM 1303 C CA . ILE A 1 159 ? 9.902 4.923 -22.816 1.00 70.00 159 ILE A CA 1
ATOM 1304 C C . ILE A 1 159 ? 10.046 4.325 -24.232 1.00 70.00 159 ILE A C 1
ATOM 1306 O O . ILE A 1 159 ? 10.921 4.729 -24.994 1.00 70.00 159 ILE A O 1
ATOM 1310 N N . ARG A 1 160 ? 9.182 3.369 -24.613 1.00 71.25 160 ARG A N 1
ATOM 1311 C CA . ARG A 1 160 ? 9.310 2.614 -25.872 1.00 71.25 160 ARG A CA 1
ATOM 1312 C C . ARG A 1 160 ? 8.951 3.403 -27.134 1.00 71.25 160 ARG A C 1
ATOM 1314 O O . ARG A 1 160 ? 9.548 3.127 -28.169 1.00 71.25 160 ARG A O 1
ATOM 1321 N N . LYS A 1 161 ? 8.004 4.350 -27.102 1.00 71.75 161 LYS A N 1
ATOM 1322 C CA . LYS A 1 161 ? 7.628 5.143 -28.300 1.00 71.75 161 LYS A CA 1
ATOM 1323 C C . LYS A 1 161 ? 8.566 6.335 -28.552 1.00 71.75 161 LYS A C 1
ATOM 1325 O O . LYS A 1 161 ? 8.157 7.315 -29.162 1.00 71.75 161 LYS A O 1
ATOM 1330 N N . GLY A 1 162 ? 9.812 6.233 -28.089 1.00 57.53 162 GLY A N 1
ATOM 1331 C CA . GLY A 1 162 ? 10.783 7.317 -28.083 1.00 57.53 162 GLY A CA 1
ATOM 1332 C C . GLY A 1 162 ? 10.454 8.334 -26.998 1.00 57.53 162 GLY A C 1
ATOM 1333 O O . GLY A 1 162 ? 9.684 9.258 -27.234 1.00 57.53 162 GLY A O 1
ATOM 1334 N N . GLY A 1 163 ? 11.071 8.189 -25.823 1.00 52.19 163 GLY A N 1
ATOM 1335 C CA . GLY A 1 163 ? 11.334 9.361 -24.991 1.00 52.19 163 GLY A CA 1
ATOM 1336 C C . GLY A 1 163 ? 12.319 10.242 -25.754 1.00 52.19 163 GLY A C 1
ATOM 1337 O O . GLY A 1 163 ? 13.486 9.878 -25.878 1.00 52.19 163 GLY A O 1
ATOM 1338 N N . ILE A 1 164 ? 11.823 11.320 -26.361 1.00 51.25 164 ILE A N 1
ATOM 1339 C CA . ILE A 1 164 ? 12.637 12.223 -27.176 1.00 51.25 164 ILE A CA 1
ATOM 1340 C C . ILE A 1 164 ? 13.574 13.016 -26.256 1.00 51.25 164 ILE A C 1
ATOM 1342 O O . ILE A 1 164 ? 13.125 13.604 -25.278 1.00 51.25 164 ILE A O 1
ATOM 1346 N N . HIS A 1 165 ? 14.853 13.031 -26.640 1.00 47.50 165 HIS A N 1
ATOM 1347 C CA . HIS A 1 165 ? 16.000 13.667 -25.986 1.00 47.50 165 HIS A CA 1
ATOM 1348 C C . HIS A 1 165 ? 16.427 13.107 -24.624 1.00 47.50 165 HIS A C 1
ATOM 1350 O O . HIS A 1 165 ? 15.720 13.185 -23.624 1.00 47.50 165 HIS A O 1
ATOM 1356 N N . ASN A 1 166 ? 17.678 12.643 -24.600 1.00 31.00 166 ASN A N 1
ATOM 1357 C CA . ASN A 1 166 ? 18.571 12.797 -23.459 1.00 31.00 166 ASN A CA 1
ATOM 1358 C C . ASN A 1 166 ? 20.026 12.823 -23.974 1.00 31.00 166 ASN A C 1
ATOM 1360 O O . ASN A 1 166 ? 20.806 11.919 -23.665 1.00 31.00 166 ASN A O 1
ATOM 1364 N N . ASP A 1 167 ? 20.322 13.829 -24.807 1.00 31.89 167 ASP A N 1
ATOM 1365 C CA . ASP A 1 167 ? 21.684 14.335 -25.055 1.00 31.89 167 ASP A CA 1
ATOM 1366 C C . ASP A 1 167 ? 22.077 15.291 -23.909 1.00 31.89 167 ASP A C 1
ATOM 1368 O O . ASP A 1 167 ? 21.180 16.053 -23.471 1.00 31.89 167 ASP A O 1
#

InterPro domains:
  IPR007627 RNA polymerase sigma-70 region 2 [PF04542] (10-79)
  IPR013249 RNA polymerase sigma factor 70, region 4 type 2 [PF08281] (105-157)
  IPR013324 RNA polymerase sigma factor, region 3/4-like [SSF88659] (96-158)
  IPR013325 RNA polymerase sigma factor, region 2 [SSF88946] (4-84)
  IPR014284 RNA polymerase sigma-70-like domain [TIGR02937] (10-157)
  IPR036388 Winged helix-like DNA-binding domain superfamily [G3DSA:1.10.10.10] (104-161)
  IPR039425 RNA polymerase sigma-70-like [PTHR43133] (7-156)

Nearest PDB structures (foldseek):
  6dvb-assembly1_F  TM=4.288E-01  e=1.624E-05  Mycobacterium tuberculosis H37Rv
  5uxx-assembly1_A  TM=4.192E-01  e=7.694E-04  Bartonella quintana str. Toulouse
  6tye-assembly1_F  TM=4.380E-01  e=6.297E-04  Mycobacterium tuberculosis
  1or7-assembly3_A  TM=3.781E-01  e=1.093E-03  Escherichia coli

Secondary structure (DSSP, 8-state):
--HHHHHHHHHHHHHHHHHHHHHHHH--HHHHHHHHHHHHHHHHTTGGG-S-SSSHHHHHHHHHHHHHHHHHHHHHHHHHHHTTT----------------HHHHHHHHHHHHTS-HHHHHHIIIIIIT---HHHHHHHSS--HHHHHHHHHHHHHHHHHTT-----

Sequence (167 aa):
MNRQDMMECLFHLYEKKMYAVACAILRNKGQAEDAVQEAFIRSIGYLEYINDPEDQKTAYLMLRLIRSAAIDIYRKNRRNRELRSGTEILCRRNGETDYETAENRQWIRSVLADMTPKEREIVQLHSYMGFSFVEVGKLLGISESAAAKRFERAKKHFIRKGGIHND

Mean predicted aligned error: 11.01 Å

Organism: NCBI:txid2840876